Protein AF-A0A662Q3M1-F1 (afdb_monomer_lite)

Secondary structure (DSSP, 8-state):
---TT-HHHHHHHHHHHHHHHH-HHHHHHHHHHHHHHH--TTS-HHHHHHHHGGGHHHHTHHHHHTS-HHHHHHHHHHHHHHHHHHHHHTT-TTHHHHHHHHHHHTT---

pLDDT: mean 92.59, std 11.1, range [34.81, 98.44]

Foldseek 3Di:
DDDPPCPVLVLVVVLLVLCCPQVVVVSVVLLCVQCVVQNDPPDDSVRSCSVRSVVSCVVCVVVVVVGDPVSVVSSVVVVVVVVVVVCVVVVVPCVVVVVVVVCVVVVPDD

Radius of gyration: 18.32 Å; chains: 1; bounding box: 44×32×42 Å

Sequence (110 aa):
MIQKGNVATFYMLMVYDILRIYEPELYQRIHKWVIDRYGKEGVPEAETFVKNSKYALKHFFQDFDRISDEAKRAIREKAYAETLIHMKAFNMNKTAKKVYKYIKEKNIKY

Structure (mmCIF, N/CA/C/O backbone):
data_AF-A0A662Q3M1-F1
#
_entry.id   AF-A0A662Q3M1-F1
#
loop_
_atom_site.group_PDB
_atom_site.id
_atom_site.type_symbol
_atom_site.label_atom_id
_atom_site.label_alt_id
_atom_site.label_comp_id
_atom_site.label_asym_id
_atom_site.label_entity_id
_atom_site.label_seq_id
_atom_site.pdbx_PDB_ins_code
_atom_site.Cartn_x
_atom_site.Cartn_y
_atom_site.Cartn_z
_atom_site.occupancy
_atom_site.B_iso_or_equiv
_atom_site.auth_seq_id
_atom_site.auth_comp_id
_atom_site.auth_asym_id
_atom_site.auth_atom_id
_atom_site.pdbx_PDB_model_num
ATOM 1 N N . MET A 1 1 ? 9.072 13.052 8.751 1.00 34.81 1 MET A N 1
ATOM 2 C CA . MET A 1 1 ? 8.036 13.906 9.375 1.00 34.81 1 MET A CA 1
ATOM 3 C C . MET A 1 1 ? 6.689 13.503 8.778 1.00 34.81 1 MET A C 1
ATOM 5 O O . MET A 1 1 ? 6.521 13.654 7.575 1.00 34.81 1 MET A O 1
ATOM 9 N N . ILE A 1 2 ? 5.777 12.899 9.550 1.00 45.47 2 ILE A N 1
ATOM 10 C CA . ILE A 1 2 ? 4.466 12.455 9.034 1.00 45.47 2 ILE A CA 1
ATOM 11 C C . ILE A 1 2 ? 3.558 13.686 8.954 1.00 45.47 2 ILE A C 1
ATOM 13 O O . ILE A 1 2 ? 2.954 14.089 9.946 1.00 45.47 2 ILE A O 1
ATOM 17 N N . GLN A 1 3 ? 3.500 14.329 7.789 1.00 47.09 3 GLN A N 1
ATOM 18 C CA . GLN A 1 3 ? 2.534 15.399 7.553 1.00 47.09 3 GLN A CA 1
ATOM 19 C C . GLN A 1 3 ? 1.138 14.783 7.386 1.00 47.09 3 GLN A C 1
ATOM 21 O O . GLN A 1 3 ? 0.946 13.828 6.633 1.00 47.09 3 GLN A O 1
ATOM 26 N N . LYS A 1 4 ? 0.152 15.355 8.090 1.00 45.62 4 LYS A N 1
ATOM 27 C CA . LYS A 1 4 ? -1.260 14.924 8.174 1.00 45.62 4 LYS A CA 1
ATOM 28 C C . LYS A 1 4 ? -1.934 14.684 6.806 1.00 45.62 4 LYS A C 1
ATOM 30 O O . LYS A 1 4 ? -2.957 14.015 6.744 1.00 45.62 4 LYS A O 1
ATOM 35 N N . GLY A 1 5 ? -1.358 15.212 5.723 1.00 52.50 5 GLY A N 1
ATOM 36 C CA . GLY A 1 5 ? -1.896 15.151 4.367 1.00 52.50 5 GLY A CA 1
ATOM 37 C C . GLY A 1 5 ? -1.608 13.881 3.561 1.00 52.50 5 GLY A C 1
ATOM 38 O O . GLY A 1 5 ? -2.145 13.789 2.464 1.00 52.50 5 GLY A O 1
ATOM 39 N N . ASN A 1 6 ? -0.800 12.914 4.034 1.00 80.38 6 ASN A N 1
ATOM 40 C CA . ASN A 1 6 ? -0.368 11.822 3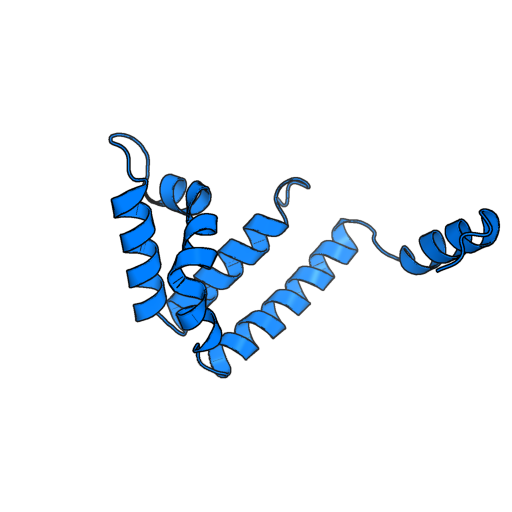.143 1.00 80.38 6 ASN A CA 1
ATOM 41 C C . ASN A 1 6 ? -0.367 10.387 3.704 1.00 80.38 6 ASN A C 1
ATOM 43 O O . ASN A 1 6 ? 0.404 9.547 3.246 1.00 80.38 6 ASN A O 1
ATOM 47 N N . VAL A 1 7 ? -1.245 10.078 4.664 1.00 87.44 7 VAL A N 1
ATOM 48 C CA . VAL A 1 7 ? -1.354 8.724 5.257 1.00 87.44 7 VAL A CA 1
ATOM 49 C C . VAL A 1 7 ? -1.707 7.661 4.206 1.00 87.44 7 VAL A C 1
ATOM 51 O O . VAL A 1 7 ? -1.146 6.572 4.217 1.00 87.44 7 VAL A O 1
ATOM 54 N N . ALA A 1 8 ? -2.590 7.976 3.255 1.00 88.50 8 ALA A N 1
ATOM 55 C CA . ALA A 1 8 ? -2.960 7.035 2.195 1.00 88.50 8 ALA A CA 1
ATOM 56 C C . ALA A 1 8 ? -1.771 6.696 1.278 1.00 88.50 8 ALA A C 1
ATOM 58 O O . ALA A 1 8 ? -1.506 5.525 1.012 1.00 88.50 8 ALA A O 1
ATOM 59 N N . THR A 1 9 ? -1.012 7.706 0.843 1.00 90.00 9 THR A N 1
ATOM 60 C CA . THR A 1 9 ? 0.202 7.478 0.042 1.00 90.00 9 THR A CA 1
ATOM 61 C C . THR A 1 9 ? 1.266 6.753 0.847 1.00 90.00 9 THR A C 1
ATOM 63 O O . THR A 1 9 ? 1.961 5.922 0.282 1.00 90.00 9 THR A O 1
ATOM 66 N N . PHE A 1 10 ? 1.376 7.007 2.154 1.00 93.12 10 PHE A N 1
ATOM 67 C CA . PHE A 1 10 ? 2.277 6.246 3.016 1.00 93.12 10 PHE A CA 1
ATOM 68 C C . PHE A 1 10 ? 1.977 4.740 2.950 1.00 93.12 10 PHE A C 1
ATOM 70 O O . PHE A 1 10 ? 2.875 3.966 2.635 1.00 93.12 10 PHE A O 1
ATOM 77 N N . TYR A 1 11 ? 0.721 4.324 3.148 1.00 94.81 11 TYR A N 1
ATOM 78 C CA . TYR A 1 11 ? 0.356 2.905 3.048 1.00 94.81 11 TYR A CA 1
ATOM 79 C C . TYR A 1 11 ? 0.548 2.337 1.643 1.00 94.81 11 TYR A C 1
ATOM 81 O O . TYR A 1 11 ? 0.992 1.203 1.494 1.00 94.81 11 TYR A O 1
ATOM 89 N N . MET A 1 12 ? 0.245 3.120 0.607 1.00 94.12 12 MET A N 1
ATOM 90 C CA . MET A 1 12 ? 0.473 2.698 -0.773 1.00 94.12 12 MET A CA 1
ATOM 91 C C . MET A 1 12 ? 1.964 2.448 -1.047 1.00 94.12 12 MET A C 1
ATOM 93 O O . MET A 1 12 ? 2.323 1.401 -1.577 1.00 94.12 12 MET A O 1
ATOM 97 N N . LEU A 1 13 ? 2.839 3.382 -0.666 1.00 94.56 13 LEU A N 1
ATOM 98 C CA . LEU A 1 13 ? 4.286 3.234 -0.837 1.00 94.56 13 LEU A CA 1
ATOM 99 C C . LEU A 1 13 ? 4.843 2.092 0.018 1.00 94.56 13 LEU A C 1
ATOM 101 O O . LEU A 1 13 ? 5.668 1.331 -0.470 1.00 94.56 13 LEU A O 1
ATOM 105 N N . MET A 1 14 ? 4.327 1.905 1.235 1.00 96.62 14 MET A N 1
ATOM 106 C CA . MET A 1 14 ? 4.663 0.762 2.087 1.00 96.62 14 MET A CA 1
ATOM 107 C C . MET A 1 14 ? 4.349 -0.573 1.398 1.00 96.62 14 MET A C 1
ATOM 109 O O . MET A 1 14 ? 5.163 -1.491 1.451 1.00 96.62 14 MET A O 1
ATOM 113 N N . VAL A 1 15 ? 3.198 -0.696 0.727 1.00 97.00 15 VAL A N 1
ATOM 114 C CA . VAL A 1 15 ? 2.881 -1.899 -0.059 1.00 97.00 15 VAL A CA 1
ATOM 115 C C . VAL A 1 15 ? 3.907 -2.095 -1.174 1.00 97.00 15 VAL A C 1
ATOM 117 O O . VAL A 1 15 ? 4.410 -3.202 -1.335 1.00 97.00 15 VAL A O 1
ATOM 120 N N . TYR A 1 16 ? 4.275 -1.039 -1.902 1.00 97.38 16 TYR A N 1
ATOM 121 C CA . TYR A 1 16 ? 5.297 -1.130 -2.948 1.00 97.38 16 TYR A CA 1
ATOM 122 C C . TYR A 1 16 ? 6.680 -1.526 -2.417 1.00 97.38 16 TYR A C 1
ATOM 124 O O . TYR A 1 16 ? 7.355 -2.333 -3.052 1.00 97.38 16 TYR A O 1
ATOM 132 N N . ASP A 1 17 ? 7.085 -1.023 -1.251 1.00 97.25 17 ASP A N 1
ATOM 133 C CA . ASP A 1 17 ? 8.332 -1.431 -0.597 1.00 97.25 17 ASP A CA 1
ATOM 134 C C . ASP A 1 17 ? 8.336 -2.918 -0.234 1.00 97.25 17 ASP A C 1
ATOM 136 O O . ASP A 1 17 ? 9.357 -3.586 -0.388 1.00 97.25 17 ASP A O 1
ATOM 140 N N . ILE A 1 18 ? 7.194 -3.452 0.204 1.00 98.12 18 ILE A N 1
ATOM 141 C CA . ILE A 1 18 ? 7.054 -4.880 0.501 1.00 98.12 18 ILE A CA 1
ATOM 142 C C . ILE A 1 18 ? 7.084 -5.698 -0.792 1.00 98.12 18 ILE A C 1
ATOM 144 O O . ILE A 1 18 ? 7.815 -6.684 -0.864 1.00 98.12 18 ILE A O 1
ATOM 148 N N . LEU A 1 19 ? 6.372 -5.272 -1.842 1.00 98.06 19 LEU A N 1
ATOM 149 C CA . LEU A 1 19 ? 6.431 -5.945 -3.143 1.00 98.06 19 LEU A CA 1
ATOM 150 C C . LEU A 1 19 ? 7.852 -5.980 -3.706 1.00 98.06 19 LEU A C 1
ATOM 152 O O . LEU A 1 19 ? 8.256 -6.990 -4.260 1.00 98.06 19 LEU A O 1
ATOM 156 N N . ARG A 1 20 ? 8.647 -4.924 -3.522 1.00 97.50 20 ARG A N 1
ATOM 157 C CA . ARG A 1 20 ? 10.047 -4.904 -3.970 1.00 97.50 20 ARG A CA 1
ATOM 158 C C . ARG A 1 20 ? 10.891 -6.035 -3.367 1.00 97.50 20 ARG A C 1
ATOM 160 O O . ARG A 1 20 ? 11.870 -6.438 -3.985 1.00 97.50 20 ARG A O 1
ATOM 167 N N . ILE A 1 21 ? 10.528 -6.523 -2.181 1.00 98.00 21 ILE A N 1
ATOM 168 C CA . ILE A 1 21 ? 11.240 -7.590 -1.468 1.00 98.00 21 ILE A CA 1
ATOM 169 C C . ILE A 1 21 ? 10.637 -8.962 -1.789 1.00 98.00 21 ILE A C 1
ATOM 171 O O . ILE A 1 21 ? 11.370 -9.875 -2.152 1.00 98.00 21 ILE A O 1
ATOM 175 N N . TYR A 1 22 ? 9.317 -9.104 -1.651 1.00 98.12 22 TYR A N 1
ATOM 176 C CA . TYR A 1 22 ? 8.636 -10.404 -1.728 1.00 98.12 22 TYR A CA 1
ATOM 177 C C . TYR A 1 22 ? 8.118 -10.748 -3.128 1.00 98.12 22 TYR A C 1
ATOM 179 O O . TYR A 1 22 ? 7.937 -11.916 -3.442 1.00 98.12 22 TYR A O 1
ATOM 187 N N . GLU A 1 23 ? 7.881 -9.744 -3.971 1.00 98.12 23 GLU A N 1
ATOM 188 C CA . GLU A 1 23 ? 7.308 -9.876 -5.318 1.00 98.12 23 GLU A CA 1
ATOM 189 C C . GLU A 1 23 ? 8.104 -9.030 -6.338 1.00 98.12 23 GLU A C 1
ATOM 191 O O . GLU A 1 23 ? 7.536 -8.165 -7.024 1.00 98.12 23 GLU A O 1
ATOM 196 N N . PRO A 1 24 ? 9.440 -9.199 -6.427 1.00 98.00 24 PRO A N 1
ATOM 197 C CA . PRO A 1 24 ? 10.317 -8.261 -7.130 1.00 98.00 24 PRO A CA 1
ATOM 198 C C . PRO A 1 24 ? 9.976 -8.121 -8.617 1.00 98.00 24 PRO A C 1
ATOM 200 O O . PRO A 1 24 ? 10.051 -7.022 -9.166 1.00 98.00 24 PRO A O 1
ATOM 203 N N . GLU A 1 25 ? 9.542 -9.203 -9.264 1.00 98.12 25 GLU A N 1
ATOM 204 C CA . GLU A 1 25 ? 9.121 -9.180 -10.667 1.00 98.12 25 GLU A CA 1
ATOM 205 C C . GLU A 1 25 ? 7.873 -8.317 -10.875 1.00 98.12 25 GLU A C 1
ATOM 207 O O . GLU A 1 25 ? 7.827 -7.491 -11.788 1.00 98.12 25 GLU A O 1
ATOM 212 N N . LEU A 1 26 ? 6.863 -8.464 -10.010 1.00 98.06 26 LEU A N 1
ATOM 213 C CA . LEU A 1 26 ? 5.656 -7.643 -10.065 1.00 98.06 26 LEU A CA 1
ATOM 214 C C . LEU A 1 26 ? 5.996 -6.172 -9.814 1.00 98.06 26 LEU A C 1
ATOM 216 O O . LEU A 1 26 ? 5.546 -5.301 -10.561 1.00 98.06 26 LEU A O 1
ATOM 220 N N . TYR A 1 27 ? 6.830 -5.890 -8.810 1.00 98.25 27 TYR A N 1
ATOM 221 C CA . TYR A 1 27 ? 7.290 -4.531 -8.537 1.00 98.25 27 TYR A CA 1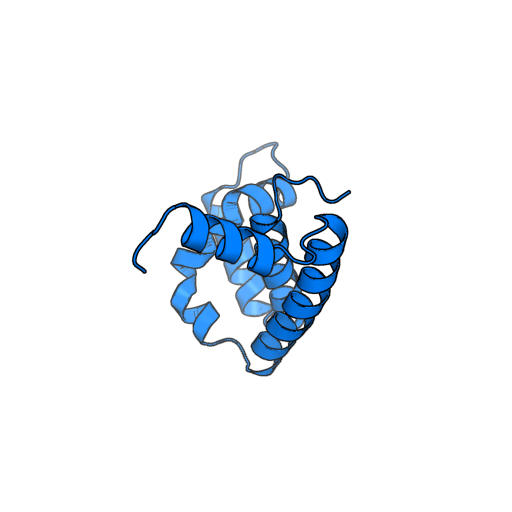
ATOM 222 C C . TYR A 1 27 ? 7.992 -3.908 -9.752 1.00 98.25 27 TYR A C 1
ATOM 224 O O . TYR A 1 27 ? 7.680 -2.776 -10.120 1.00 98.25 27 TYR A O 1
ATOM 232 N N . GLN A 1 28 ? 8.882 -4.645 -10.423 1.00 98.25 28 GLN A N 1
ATOM 233 C CA . GLN A 1 28 ? 9.564 -4.165 -11.628 1.00 98.25 28 GLN A CA 1
ATOM 234 C C . GLN A 1 28 ? 8.590 -3.883 -12.776 1.00 98.25 28 GLN A C 1
ATOM 236 O O . GLN A 1 28 ? 8.691 -2.826 -13.403 1.00 98.25 28 GLN A O 1
ATOM 241 N N . ARG A 1 29 ? 7.614 -4.771 -13.028 1.00 98.44 29 ARG A N 1
ATOM 242 C CA . ARG A 1 29 ? 6.571 -4.536 -14.046 1.00 98.44 29 ARG A CA 1
ATOM 243 C C . ARG A 1 29 ? 5.773 -3.270 -13.748 1.00 98.44 29 ARG A C 1
ATOM 245 O O . ARG A 1 29 ? 5.560 -2.453 -14.643 1.00 98.44 29 ARG A O 1
ATOM 252 N N . ILE A 1 30 ? 5.369 -3.093 -12.491 1.00 98.19 30 ILE A N 1
ATOM 253 C CA . ILE A 1 30 ? 4.649 -1.905 -12.029 1.00 98.19 30 ILE A CA 1
ATOM 254 C C . ILE A 1 30 ? 5.502 -0.651 -12.228 1.00 98.19 30 ILE A C 1
ATOM 256 O O . ILE A 1 30 ? 5.030 0.315 -12.826 1.00 98.19 30 ILE A O 1
ATOM 260 N N . HIS A 1 31 ? 6.748 -0.661 -11.749 1.00 97.81 31 HIS A N 1
ATOM 261 C CA . HIS A 1 31 ? 7.654 0.480 -11.848 1.00 97.81 31 HIS A CA 1
ATOM 262 C C . HIS A 1 31 ? 7.858 0.888 -13.301 1.00 97.81 31 HIS A C 1
ATOM 264 O O . HIS A 1 31 ? 7.600 2.037 -13.658 1.00 97.81 31 HIS A O 1
ATOM 270 N N . LYS A 1 32 ? 8.211 -0.075 -14.157 1.00 98.12 32 LYS A N 1
ATOM 271 C CA . LYS A 1 32 ? 8.378 0.152 -15.589 1.00 98.12 32 LYS A CA 1
ATOM 272 C C . LYS A 1 32 ? 7.122 0.745 -16.222 1.00 98.12 32 LYS A C 1
ATOM 274 O O . LYS A 1 32 ? 7.213 1.773 -16.877 1.00 98.12 32 LYS A O 1
ATOM 279 N N . TRP A 1 33 ? 5.948 0.166 -15.972 1.00 98.44 33 TRP A N 1
ATOM 280 C CA . TRP A 1 33 ? 4.689 0.680 -16.518 1.00 98.44 33 TRP A CA 1
ATOM 281 C C . TRP A 1 33 ? 4.401 2.126 -16.096 1.00 98.44 33 TRP A C 1
ATOM 283 O O . TRP A 1 33 ? 3.912 2.922 -16.897 1.00 98.44 33 TRP A O 1
ATOM 293 N N . VAL A 1 34 ? 4.707 2.488 -14.845 1.00 97.94 34 VAL A N 1
ATOM 294 C CA . VAL A 1 34 ? 4.517 3.859 -14.354 1.00 97.94 34 VAL A CA 1
ATOM 295 C C . VAL A 1 34 ? 5.481 4.825 -15.044 1.00 97.94 34 VAL A C 1
ATOM 297 O O . VAL A 1 34 ? 5.042 5.884 -15.492 1.00 97.94 34 VAL A O 1
ATOM 300 N N . ILE A 1 35 ? 6.764 4.476 -15.149 1.00 98.00 35 ILE A N 1
ATOM 301 C CA . ILE A 1 35 ? 7.767 5.341 -15.784 1.00 98.00 35 ILE A CA 1
ATOM 302 C C . ILE A 1 35 ? 7.508 5.469 -17.287 1.00 98.00 35 ILE A C 1
ATOM 304 O O . ILE A 1 35 ? 7.457 6.587 -17.789 1.00 98.00 35 ILE A O 1
ATOM 308 N N . ASP A 1 36 ? 7.223 4.368 -17.984 1.00 97.94 36 ASP A N 1
ATOM 309 C CA . ASP A 1 36 ? 6.935 4.377 -19.423 1.00 97.94 36 ASP A CA 1
ATOM 310 C C . ASP A 1 36 ? 5.701 5.241 -19.753 1.00 97.94 36 ASP A C 1
ATOM 312 O O . ASP A 1 36 ? 5.639 5.879 -20.803 1.00 97.94 36 ASP A O 1
ATOM 316 N N . ARG A 1 37 ? 4.701 5.282 -18.860 1.00 97.62 37 ARG A N 1
ATOM 317 C CA . ARG A 1 37 ? 3.440 5.999 -19.102 1.00 97.62 37 ARG A CA 1
ATOM 318 C C . ARG A 1 37 ? 3.440 7.452 -18.638 1.00 97.62 37 ARG A C 1
ATOM 320 O O . ARG A 1 37 ? 2.729 8.272 -19.218 1.00 97.62 37 ARG A O 1
ATOM 327 N N . TYR A 1 38 ? 4.147 7.756 -17.555 1.00 97.38 38 TYR A N 1
ATOM 328 C CA . TYR A 1 38 ? 4.065 9.056 -16.881 1.00 97.38 38 TYR A CA 1
ATOM 329 C C . TYR A 1 38 ? 5.405 9.786 -16.779 1.00 97.38 38 TYR A C 1
ATOM 331 O O . TYR A 1 38 ? 5.422 10.925 -16.305 1.00 97.38 38 TYR A O 1
ATOM 339 N N . GLY A 1 39 ? 6.501 9.156 -17.205 1.00 96.00 39 GLY A N 1
ATOM 340 C CA . GLY A 1 39 ? 7.828 9.754 -17.263 1.00 96.00 39 GLY A CA 1
ATOM 341 C C . GLY A 1 39 ? 7.848 11.002 -18.136 1.00 96.00 39 GLY A C 1
ATOM 342 O O . GLY A 1 39 ? 7.179 11.082 -19.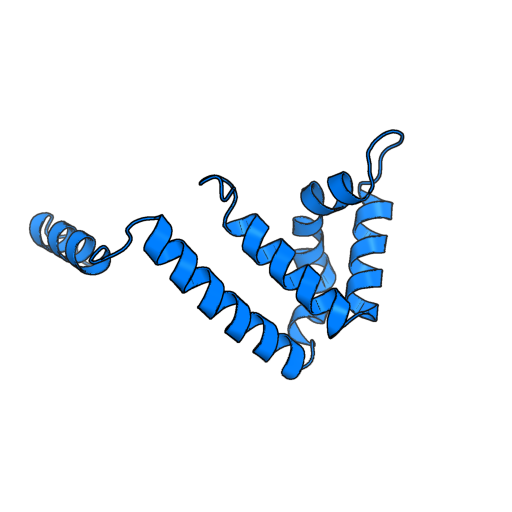167 1.00 96.00 39 GLY A O 1
ATOM 343 N N . LYS A 1 40 ? 8.601 12.004 -17.687 1.00 95.56 40 LYS A N 1
ATOM 344 C CA . LYS A 1 40 ? 8.813 13.264 -18.400 1.00 95.56 40 LYS A CA 1
ATOM 345 C C . LYS A 1 40 ? 10.279 13.641 -18.306 1.00 95.56 40 LYS A C 1
ATOM 347 O O . LYS A 1 40 ? 10.900 13.446 -17.262 1.00 95.56 40 LYS A O 1
ATOM 352 N N . GLU A 1 41 ? 10.805 14.212 -19.380 1.00 94.81 41 GLU A N 1
ATOM 353 C CA . GLU A 1 41 ? 12.165 14.739 -19.393 1.00 94.81 41 GLU A CA 1
ATOM 354 C C . GLU A 1 41 ? 12.354 15.771 -18.268 1.00 94.81 41 GLU A C 1
ATOM 356 O O . GLU A 1 41 ? 11.468 16.582 -17.989 1.00 94.81 41 GLU A O 1
ATOM 361 N N . GLY A 1 42 ? 13.489 15.692 -17.571 1.00 94.44 42 GLY A N 1
ATOM 362 C CA . GLY A 1 42 ? 13.817 16.571 -16.447 1.00 94.44 42 GLY A CA 1
ATOM 363 C C . GLY A 1 42 ? 13.099 16.267 -15.124 1.00 94.44 42 GLY A C 1
ATOM 364 O O . GLY A 1 42 ? 13.403 16.918 -14.127 1.00 94.44 42 GLY A O 1
ATOM 365 N N . VAL A 1 43 ? 12.189 15.285 -15.067 1.00 94.81 43 VAL A N 1
ATOM 366 C CA . VAL A 1 43 ? 11.520 14.873 -13.820 1.00 94.81 43 VAL A CA 1
ATOM 367 C C . VAL A 1 43 ? 12.150 13.581 -13.286 1.00 94.81 43 VAL A C 1
ATOM 369 O O . VAL A 1 43 ? 12.190 12.590 -14.015 1.00 94.81 43 VAL A O 1
ATOM 372 N N . PRO A 1 44 ? 12.596 13.530 -12.014 1.00 96.19 44 PRO A N 1
ATOM 373 C CA . PRO A 1 44 ? 13.142 12.306 -11.433 1.00 96.19 44 PRO A CA 1
ATOM 374 C C . PRO A 1 44 ? 12.152 11.134 -11.468 1.00 96.19 44 PRO A C 1
ATOM 376 O O . PRO A 1 44 ? 10.960 11.294 -11.181 1.00 96.19 44 PRO A O 1
ATOM 379 N N . GLU A 1 45 ? 12.649 9.924 -11.737 1.00 95.19 45 GLU A N 1
ATOM 380 C CA . GLU A 1 45 ? 11.817 8.711 -11.753 1.00 95.19 45 GLU A CA 1
ATOM 381 C C . GLU A 1 45 ? 11.125 8.467 -10.411 1.00 95.19 45 GLU A C 1
ATOM 383 O O . GLU A 1 45 ? 9.931 8.186 -10.380 1.00 95.19 45 GLU A O 1
ATOM 388 N N . ALA A 1 46 ? 11.836 8.650 -9.295 1.00 92.00 46 ALA A N 1
ATOM 389 C CA . ALA A 1 46 ? 11.266 8.479 -7.960 1.00 92.00 46 ALA A CA 1
ATOM 390 C C . ALA A 1 46 ? 10.070 9.418 -7.720 1.00 92.00 46 ALA A C 1
ATOM 392 O O . ALA A 1 46 ? 9.044 9.009 -7.176 1.00 92.00 46 ALA A O 1
ATOM 393 N N . GLU A 1 47 ? 10.168 10.670 -8.176 1.00 93.75 47 GLU A N 1
ATOM 394 C CA . GLU A 1 47 ? 9.069 11.630 -8.090 1.00 93.75 47 GLU A CA 1
ATOM 395 C C . GLU A 1 47 ? 7.900 11.217 -8.993 1.00 93.75 47 GLU A C 1
ATOM 397 O O . GLU A 1 47 ? 6.739 11.233 -8.568 1.00 93.75 47 GLU A O 1
ATOM 402 N N . THR A 1 48 ? 8.210 10.796 -10.221 1.00 95.69 48 THR A N 1
ATOM 403 C CA . THR A 1 48 ? 7.231 10.272 -11.179 1.00 95.69 48 THR A CA 1
ATOM 404 C C . THR A 1 48 ? 6.477 9.084 -10.588 1.00 95.69 48 THR A C 1
ATOM 406 O O . THR A 1 48 ? 5.243 9.048 -10.635 1.00 95.69 48 THR A O 1
ATOM 409 N N . PHE A 1 49 ? 7.193 8.143 -9.976 1.00 95.44 49 PHE A N 1
ATOM 410 C CA . PHE A 1 49 ? 6.624 6.948 -9.378 1.00 95.44 49 PHE A CA 1
ATOM 411 C C . PHE A 1 49 ? 5.721 7.287 -8.191 1.00 95.44 49 PHE A C 1
ATOM 413 O O . PHE A 1 49 ? 4.557 6.882 -8.169 1.00 95.44 49 PHE A O 1
ATOM 420 N N . VAL A 1 50 ? 6.193 8.089 -7.231 1.00 93.19 50 VAL A N 1
ATOM 421 C CA . VAL A 1 50 ? 5.397 8.470 -6.050 1.00 93.19 50 VAL A CA 1
ATOM 422 C C . VAL A 1 50 ? 4.090 9.160 -6.453 1.00 93.19 50 VAL A C 1
ATOM 424 O O . VAL A 1 50 ? 3.037 8.861 -5.889 1.00 93.19 50 VAL A O 1
ATOM 427 N N . LYS A 1 51 ? 4.121 10.043 -7.460 1.00 92.69 51 LYS A N 1
ATOM 428 C CA . LYS A 1 51 ? 2.931 10.780 -7.915 1.00 92.69 51 LYS A CA 1
ATOM 429 C C . LYS A 1 51 ? 1.924 9.914 -8.682 1.00 92.69 51 LYS A C 1
ATOM 431 O O . LYS A 1 51 ? 0.717 10.151 -8.572 1.00 92.69 51 LYS A O 1
ATOM 436 N N . ASN A 1 52 ? 2.394 8.937 -9.461 1.00 95.12 52 ASN A N 1
ATOM 437 C CA . ASN A 1 52 ? 1.565 8.242 -10.456 1.00 95.12 52 ASN A CA 1
ATOM 438 C C . ASN A 1 52 ? 1.305 6.758 -10.159 1.00 95.12 52 ASN A C 1
ATOM 440 O O . ASN A 1 52 ? 0.391 6.172 -10.738 1.00 95.12 52 ASN A O 1
ATOM 444 N N . SER A 1 53 ? 2.028 6.148 -9.220 1.00 94.25 53 SER A N 1
ATOM 445 C CA . SER A 1 53 ? 1.886 4.725 -8.874 1.00 94.25 53 SER A CA 1
ATOM 446 C C . SER A 1 53 ? 0.482 4.330 -8.402 1.00 94.25 53 SER A C 1
ATOM 448 O O . SER A 1 53 ? 0.081 3.184 -8.575 1.00 94.25 53 SER A O 1
ATOM 450 N N . LYS A 1 54 ? -0.343 5.261 -7.912 1.00 94.00 54 LYS A N 1
ATOM 451 C CA . LYS A 1 54 ? -1.763 4.992 -7.609 1.00 94.00 54 LYS A CA 1
ATOM 452 C C . LYS A 1 54 ? -2.563 4.458 -8.805 1.00 94.00 54 LYS A C 1
ATOM 454 O O . LYS A 1 54 ? -3.516 3.708 -8.615 1.00 94.00 54 LYS A O 1
ATOM 459 N N . TYR A 1 55 ? -2.186 4.816 -10.035 1.00 95.44 55 TYR A N 1
ATOM 460 C CA . TYR A 1 55 ? -2.865 4.333 -11.241 1.00 95.44 55 TYR A CA 1
ATOM 461 C C . TYR A 1 55 ? -2.519 2.876 -11.559 1.00 95.44 55 TYR A C 1
ATOM 463 O O . TYR A 1 55 ? -3.332 2.174 -12.164 1.00 95.44 55 TYR A O 1
ATOM 471 N N . ALA A 1 56 ? -1.356 2.402 -11.104 1.00 95.38 56 ALA A N 1
ATOM 472 C CA . ALA A 1 56 ? -0.944 1.017 -11.282 1.00 95.38 56 ALA A CA 1
ATOM 473 C C . ALA A 1 56 ? -1.842 0.051 -10.494 1.00 95.38 56 ALA A C 1
ATOM 475 O O . ALA A 1 56 ? -2.108 -1.042 -10.978 1.00 95.38 56 ALA A O 1
ATOM 476 N N . LEU A 1 57 ? -2.412 0.471 -9.357 1.00 90.50 57 LEU A N 1
ATOM 477 C CA . LEU A 1 57 ? -3.337 -0.358 -8.568 1.00 90.50 57 LEU A CA 1
ATOM 478 C C . LEU A 1 57 ? -4.528 -0.866 -9.393 1.00 90.50 57 LEU A C 1
ATOM 480 O O . LEU A 1 57 ? -4.946 -2.008 -9.243 1.00 90.50 57 LEU A O 1
ATOM 484 N N . LYS A 1 58 ? -5.063 -0.028 -10.292 1.00 91.75 58 LYS A N 1
ATOM 485 C CA . LYS A 1 58 ? -6.162 -0.423 -11.182 1.00 91.75 58 LYS A CA 1
ATOM 486 C C . LYS A 1 58 ? -5.680 -1.332 -12.312 1.00 91.75 58 LYS A C 1
ATOM 488 O O . LYS A 1 58 ? -6.396 -2.249 -12.695 1.00 91.75 58 LYS A O 1
ATOM 493 N N . HIS A 1 59 ? -4.502 -1.055 -12.868 1.00 96.25 59 HIS A N 1
ATOM 494 C CA . HIS A 1 59 ? -3.968 -1.814 -13.999 1.00 96.25 59 HIS A CA 1
ATOM 495 C C . HIS A 1 59 ? -3.544 -3.232 -13.596 1.00 96.25 59 HIS A C 1
ATOM 497 O O . HIS A 1 59 ? -3.860 -4.182 -14.300 1.00 96.25 59 HIS A O 1
ATOM 503 N N . PHE A 1 60 ? -2.904 -3.365 -12.436 1.00 96.88 60 PHE A N 1
ATOM 504 C CA . PHE A 1 60 ? -2.351 -4.614 -11.910 1.00 96.88 60 PHE A CA 1
ATOM 505 C C . PHE A 1 60 ? -3.252 -5.257 -10.845 1.00 96.88 60 PHE A C 1
ATOM 507 O O . PHE A 1 60 ? -2.784 -6.046 -10.031 1.00 96.88 60 PHE A O 1
ATOM 514 N N . PHE A 1 61 ? -4.545 -4.913 -10.802 1.00 94.50 61 PHE A N 1
ATOM 515 C CA . PHE A 1 61 ? -5.455 -5.350 -9.733 1.00 94.50 61 PHE A CA 1
ATOM 516 C C . PHE A 1 61 ? -5.449 -6.875 -9.533 1.00 94.50 61 PHE A C 1
ATOM 518 O O . PHE A 1 61 ? -5.403 -7.354 -8.403 1.00 94.50 61 PHE A O 1
ATOM 525 N N . GLN A 1 62 ? -5.441 -7.636 -10.630 1.00 97.12 62 GLN A N 1
ATOM 526 C CA . GLN A 1 62 ? -5.394 -9.099 -10.580 1.00 97.12 62 GLN A CA 1
ATOM 527 C C . GLN A 1 62 ? -4.041 -9.634 -10.099 1.00 97.12 62 GLN A C 1
ATOM 529 O O . GLN A 1 62 ? -4.005 -10.651 -9.413 1.00 97.12 62 GLN A O 1
ATOM 534 N N . ASP A 1 63 ? -2.933 -8.966 -10.430 1.00 97.50 63 ASP A N 1
ATOM 535 C CA . ASP A 1 63 ? -1.614 -9.344 -9.925 1.00 97.50 63 ASP A CA 1
ATOM 536 C C . ASP A 1 63 ? -1.526 -9.139 -8.408 1.00 97.50 63 ASP A C 1
ATOM 538 O O . ASP A 1 63 ? -1.031 -10.013 -7.703 1.00 97.50 63 ASP A O 1
ATOM 542 N N . PHE A 1 64 ? -2.068 -8.028 -7.892 1.00 94.81 64 PHE A N 1
ATOM 543 C CA . PHE A 1 64 ? -2.126 -7.762 -6.450 1.00 94.81 64 PHE A CA 1
ATOM 544 C C . PHE A 1 64 ? -2.899 -8.835 -5.679 1.00 94.81 64 PHE A C 1
ATOM 546 O O . PHE A 1 64 ? -2.501 -9.202 -4.575 1.00 94.81 64 PHE A O 1
ATOM 553 N N . ASP A 1 65 ? -3.987 -9.356 -6.245 1.00 93.19 65 ASP A N 1
ATOM 554 C CA . ASP A 1 65 ? -4.781 -10.410 -5.604 1.00 93.19 65 ASP A CA 1
ATOM 555 C C . ASP A 1 65 ? -4.022 -11.752 -5.529 1.00 93.19 65 ASP A C 1
ATOM 557 O O . ASP A 1 65 ? -4.206 -12.554 -4.606 1.00 93.19 65 ASP A O 1
ATOM 561 N N . ARG A 1 66 ? -3.097 -11.965 -6.472 1.00 96.88 66 ARG A N 1
ATOM 562 C CA . ARG A 1 66 ? -2.317 -13.198 -6.645 1.00 96.88 66 ARG A CA 1
ATOM 563 C C . ARG A 1 66 ? -0.951 -13.197 -5.965 1.00 96.88 66 ARG A C 1
ATOM 565 O O . ARG A 1 66 ? -0.268 -14.213 -6.046 1.00 96.88 66 ARG A O 1
ATOM 572 N N . ILE A 1 67 ? -0.554 -12.111 -5.300 1.00 97.88 67 ILE A N 1
ATOM 573 C CA . ILE A 1 67 ? 0.706 -12.091 -4.542 1.00 97.88 67 ILE A CA 1
ATOM 574 C C . ILE A 1 67 ? 0.716 -13.192 -3.475 1.00 97.88 67 ILE A C 1
ATOM 576 O O . ILE A 1 67 ? -0.338 -13.614 -2.978 1.00 97.88 67 ILE A O 1
ATOM 580 N N . SER A 1 68 ? 1.914 -13.623 -3.101 1.00 98.19 68 SER A N 1
ATOM 581 C CA . SER A 1 68 ? 2.142 -14.678 -2.122 1.00 98.19 68 SER A CA 1
ATOM 582 C C . SER A 1 68 ? 1.488 -14.378 -0.772 1.00 98.19 68 SER A C 1
ATOM 584 O O . SER A 1 68 ? 1.363 -13.229 -0.329 1.00 98.19 68 SER A O 1
ATOM 586 N N . ASP A 1 69 ? 1.101 -15.436 -0.059 1.00 98.31 69 ASP A N 1
ATOM 587 C CA . ASP A 1 69 ? 0.564 -15.306 1.299 1.00 98.31 69 ASP A CA 1
ATOM 588 C C . ASP A 1 69 ? 1.577 -14.692 2.270 1.00 98.31 69 ASP A C 1
ATOM 590 O O . ASP A 1 69 ? 1.192 -14.021 3.233 1.00 98.31 69 ASP A O 1
ATOM 594 N N . GLU A 1 70 ? 2.868 -14.880 1.997 1.00 98.25 70 GLU A N 1
ATOM 595 C CA . GLU A 1 70 ? 3.949 -14.249 2.737 1.00 98.25 70 GLU A CA 1
ATOM 596 C C . GLU A 1 70 ? 3.964 -12.731 2.529 1.00 98.25 70 GLU A C 1
ATOM 598 O O . GLU A 1 70 ? 3.930 -11.995 3.518 1.00 98.25 70 GLU A O 1
ATOM 603 N N . ALA A 1 71 ? 3.885 -12.251 1.281 1.00 98.25 71 ALA A N 1
ATOM 604 C CA . ALA A 1 71 ? 3.738 -10.825 0.992 1.00 98.25 71 ALA A CA 1
ATOM 605 C C . ALA A 1 71 ? 2.472 -10.248 1.648 1.00 98.25 71 ALA A C 1
ATOM 607 O O . ALA A 1 71 ? 2.525 -9.206 2.306 1.00 98.25 71 ALA A O 1
ATOM 608 N N . LYS A 1 72 ? 1.330 -10.951 1.552 1.00 98.38 72 LYS A N 1
ATOM 609 C CA . LYS A 1 72 ? 0.070 -10.540 2.205 1.00 98.38 72 LYS A CA 1
ATOM 610 C C . LYS A 1 72 ? 0.226 -10.428 3.721 1.00 98.38 72 LYS A C 1
ATOM 612 O O . LYS A 1 72 ? -0.295 -9.490 4.327 1.00 98.38 72 LYS A O 1
ATOM 617 N N . ARG A 1 73 ? 0.924 -11.376 4.349 1.00 98.44 73 ARG A N 1
ATOM 618 C CA . ARG A 1 73 ? 1.210 -11.357 5.789 1.00 98.44 73 ARG A CA 1
ATOM 619 C C . ARG A 1 73 ? 2.111 -10.181 6.157 1.00 98.44 73 ARG A C 1
ATOM 621 O O . ARG A 1 73 ? 1.738 -9.426 7.051 1.00 98.44 73 ARG A O 1
ATOM 628 N N . ALA A 1 74 ? 3.201 -9.964 5.423 1.00 98.44 74 ALA A N 1
ATOM 629 C CA . ALA A 1 74 ? 4.105 -8.837 5.642 1.00 98.44 74 ALA A CA 1
ATOM 630 C C . ALA A 1 74 ? 3.374 -7.485 5.535 1.00 98.44 74 ALA A C 1
ATOM 632 O O . ALA A 1 74 ? 3.547 -6.616 6.392 1.00 98.44 74 ALA A O 1
ATOM 633 N N . ILE A 1 75 ? 2.487 -7.326 4.541 1.00 98.25 75 ILE A N 1
ATOM 634 C CA . ILE A 1 75 ? 1.634 -6.134 4.397 1.00 98.25 75 ILE A CA 1
ATOM 635 C C . ILE A 1 75 ? 0.752 -5.944 5.632 1.00 98.25 75 ILE A C 1
ATOM 637 O O . ILE A 1 75 ? 0.721 -4.845 6.184 1.00 98.25 75 ILE A O 1
ATOM 641 N N . ARG A 1 76 ? 0.046 -6.989 6.085 1.00 98.31 76 ARG A N 1
ATOM 642 C CA . ARG A 1 76 ? -0.854 -6.896 7.249 1.00 98.31 76 ARG A CA 1
ATOM 643 C C . ARG A 1 76 ? -0.111 -6.523 8.528 1.00 98.31 76 ARG A C 1
ATOM 645 O O . ARG A 1 76 ? -0.557 -5.632 9.246 1.00 98.31 76 ARG A O 1
ATOM 652 N N . GLU A 1 77 ? 1.008 -7.182 8.805 1.00 98.25 77 GLU A N 1
ATOM 653 C CA . GLU A 1 77 ? 1.794 -6.953 10.020 1.00 98.25 77 GLU A CA 1
ATOM 654 C C . GLU A 1 77 ? 2.384 -5.543 10.045 1.00 98.25 77 GLU A C 1
ATOM 656 O O . GLU A 1 77 ? 2.238 -4.819 11.035 1.00 98.25 77 GLU A O 1
ATOM 661 N N . LYS A 1 78 ? 2.975 -5.107 8.925 1.00 97.75 78 LYS A N 1
ATOM 662 C CA . LYS A 1 78 ? 3.514 -3.752 8.807 1.00 97.75 78 LYS A CA 1
ATOM 663 C C . LYS A 1 78 ? 2.406 -2.704 8.900 1.00 97.75 78 LYS A C 1
ATOM 665 O O . LYS A 1 78 ? 2.549 -1.746 9.656 1.00 97.75 78 LYS A O 1
ATOM 670 N N . ALA A 1 79 ? 1.280 -2.911 8.214 1.00 97.56 79 ALA A N 1
ATOM 671 C CA . ALA A 1 79 ? 0.140 -2.001 8.271 1.00 97.56 79 ALA A CA 1
ATOM 672 C C . ALA A 1 79 ? -0.408 -1.852 9.696 1.00 97.56 79 ALA A C 1
ATOM 674 O O . ALA A 1 79 ? -0.716 -0.739 10.126 1.00 97.56 79 ALA A O 1
ATOM 675 N N . TYR A 1 80 ? -0.503 -2.955 10.441 1.00 97.38 80 TYR A N 1
ATOM 676 C CA . TYR A 1 80 ? -0.946 -2.942 11.831 1.00 97.38 80 TYR A CA 1
ATOM 677 C C . TYR A 1 80 ? 0.003 -2.124 12.716 1.00 97.38 80 TYR A C 1
ATOM 679 O O . TYR A 1 80 ? -0.443 -1.221 13.428 1.00 97.38 80 TYR A O 1
ATOM 687 N N . ALA A 1 81 ? 1.311 -2.379 12.625 1.00 96.88 81 ALA A N 1
ATOM 688 C CA . ALA A 1 81 ? 2.315 -1.649 13.395 1.00 96.88 81 ALA A CA 1
ATOM 689 C C . ALA A 1 81 ? 2.284 -0.135 13.106 1.00 96.88 81 ALA A C 1
ATOM 691 O O . ALA A 1 81 ? 2.233 0.674 14.036 1.00 96.88 81 ALA A O 1
ATOM 692 N N . GLU A 1 82 ? 2.239 0.256 11.830 1.00 95.12 82 GLU A N 1
ATOM 693 C CA . GLU A 1 82 ? 2.171 1.668 11.430 1.00 95.12 82 GLU A CA 1
ATOM 694 C C . GLU A 1 82 ? 0.847 2.324 11.850 1.00 95.12 82 GLU A C 1
ATOM 696 O O . GLU A 1 82 ? 0.825 3.474 12.296 1.00 95.12 82 GLU A O 1
ATOM 701 N N . THR A 1 83 ? -0.264 1.581 11.809 1.00 93.81 83 THR A N 1
ATOM 702 C CA . THR A 1 83 ? -1.565 2.073 12.283 1.00 93.81 83 THR A CA 1
ATOM 703 C C . THR A 1 83 ? -1.505 2.441 13.761 1.00 93.81 83 THR A C 1
ATOM 705 O O . THR A 1 83 ? -1.978 3.515 14.133 1.00 93.81 83 THR A O 1
ATOM 708 N N . LEU A 1 84 ? -0.893 1.609 14.610 1.00 93.81 84 LEU A N 1
ATOM 709 C CA . LEU A 1 84 ? -0.749 1.912 16.038 1.00 93.81 84 LEU A CA 1
ATOM 710 C C . LEU A 1 84 ? 0.053 3.202 16.272 1.00 93.81 84 LEU A C 1
ATOM 712 O O . LEU A 1 84 ? -0.321 4.025 17.116 1.00 93.81 84 LEU A O 1
ATOM 716 N N . ILE A 1 85 ? 1.115 3.416 15.490 1.00 92.31 85 ILE A N 1
ATOM 717 C CA . ILE A 1 85 ? 1.923 4.643 15.536 1.00 92.31 85 ILE A CA 1
ATOM 718 C C . ILE A 1 85 ? 1.073 5.852 15.128 1.00 92.31 85 ILE A C 1
ATOM 720 O O . ILE A 1 85 ? 1.040 6.856 15.847 1.00 92.31 85 ILE A O 1
ATOM 724 N N . HIS A 1 86 ? 0.333 5.753 14.021 1.00 90.31 86 HIS A N 1
ATOM 725 C CA . HIS A 1 86 ? -0.554 6.818 13.553 1.00 90.31 86 HIS A CA 1
ATOM 726 C C . HIS A 1 86 ? -1.671 7.138 14.550 1.00 90.31 86 HIS A C 1
ATOM 728 O O . HIS A 1 86 ? -1.917 8.310 14.839 1.00 90.31 86 HIS A O 1
ATOM 734 N N . MET A 1 87 ? -2.316 6.124 15.130 1.00 90.50 87 MET A N 1
ATOM 735 C CA . MET A 1 87 ? -3.367 6.309 16.133 1.00 90.50 87 MET A CA 1
ATOM 736 C C . MET A 1 87 ? -2.857 7.076 17.353 1.00 90.50 87 MET A C 1
ATOM 738 O O . MET A 1 87 ? -3.546 7.973 17.851 1.00 90.50 87 MET A O 1
ATOM 742 N N . LYS A 1 88 ? -1.638 6.766 17.812 1.00 90.62 88 LYS A N 1
ATOM 743 C CA . LYS A 1 88 ? -0.981 7.504 18.894 1.00 90.62 88 LYS A CA 1
ATOM 744 C C . LYS A 1 88 ? -0.669 8.942 18.475 1.00 90.62 88 LYS A C 1
ATOM 746 O O . LYS A 1 88 ? -1.036 9.869 19.193 1.00 90.62 88 LYS A O 1
ATOM 751 N N . ALA A 1 89 ? -0.047 9.134 17.311 1.00 90.12 89 ALA A N 1
ATOM 752 C CA . ALA A 1 89 ? 0.354 10.449 16.805 1.00 90.12 89 ALA A CA 1
ATOM 753 C C . ALA A 1 89 ? -0.837 11.399 16.593 1.00 90.12 89 ALA A C 1
ATOM 755 O O . ALA A 1 89 ? -0.743 12.595 16.859 1.00 90.12 89 ALA A O 1
ATOM 756 N N . PHE A 1 90 ? -1.980 10.871 16.157 1.00 89.31 90 PHE A N 1
ATOM 757 C CA . PHE A 1 90 ? -3.200 11.647 15.935 1.00 89.31 90 PHE A CA 1
ATOM 758 C C . PHE A 1 90 ? -4.089 11.763 17.177 1.00 89.31 90 PHE A C 1
ATOM 760 O O . PHE A 1 90 ? -5.194 12.296 17.085 1.00 89.31 90 PHE A O 1
ATOM 767 N N . ASN A 1 91 ? -3.625 11.278 18.335 1.00 88.75 91 ASN A N 1
ATOM 768 C CA . ASN A 1 91 ? -4.387 11.249 19.582 1.00 88.75 91 ASN A CA 1
ATOM 769 C C . ASN A 1 91 ? -5.796 10.647 19.392 1.00 88.75 91 ASN A C 1
ATOM 771 O O . ASN A 1 91 ? -6.796 11.161 19.898 1.00 88.75 91 ASN A O 1
ATOM 775 N N . MET A 1 92 ? -5.881 9.540 18.645 1.00 89.00 92 MET A N 1
ATOM 776 C CA . MET A 1 92 ? -7.149 8.878 18.307 1.00 89.00 92 MET A CA 1
ATOM 777 C C . MET A 1 92 ? -7.774 8.122 19.486 1.00 89.00 92 MET A C 1
ATOM 779 O O . MET A 1 92 ? -8.847 7.522 19.350 1.00 89.00 92 MET A O 1
ATOM 783 N N . ASN A 1 93 ? -7.154 8.178 20.662 1.00 86.88 93 ASN A N 1
ATOM 784 C CA . ASN A 1 93 ? -7.671 7.589 21.886 1.00 86.88 93 ASN A CA 1
ATOM 785 C C . ASN A 1 93 ? -9.111 8.048 22.161 1.00 86.88 93 ASN A C 1
ATOM 787 O O . ASN A 1 93 ? -9.434 9.238 22.142 1.00 86.88 93 ASN A O 1
ATOM 791 N N . LYS A 1 94 ? -9.990 7.079 22.447 1.00 90.06 94 LYS A N 1
ATOM 792 C CA . LYS A 1 94 ? -11.416 7.292 22.759 1.00 90.06 94 LYS A CA 1
ATOM 793 C C . LYS A 1 94 ? -12.238 7.930 21.623 1.00 90.06 94 LYS A C 1
ATOM 795 O O . LYS A 1 94 ? -13.362 8.359 21.882 1.00 90.06 94 LYS A O 1
ATOM 800 N N . THR A 1 95 ? -11.750 7.963 20.377 1.00 92.31 95 THR A N 1
ATOM 801 C CA . THR A 1 95 ? -12.523 8.498 19.233 1.00 92.31 95 THR A CA 1
ATOM 802 C C . THR A 1 95 ? -13.851 7.764 19.055 1.00 92.31 95 THR A C 1
ATOM 804 O O . THR A 1 95 ? -14.883 8.417 18.940 1.00 92.31 95 THR A O 1
ATOM 807 N N . ALA A 1 96 ? -13.864 6.432 19.179 1.00 91.31 96 ALA 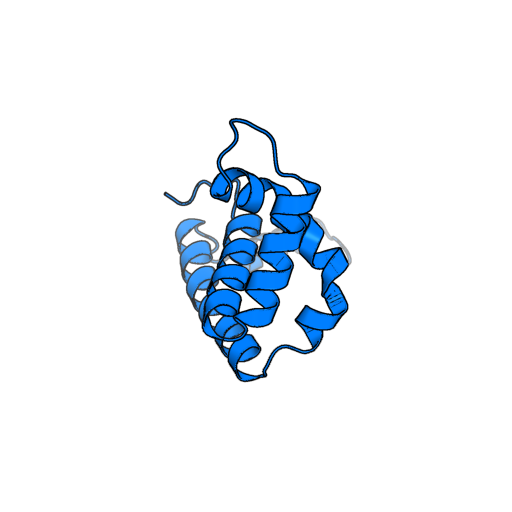A N 1
ATOM 808 C CA . ALA A 1 96 ? -15.097 5.638 19.145 1.00 91.31 96 ALA A CA 1
ATOM 809 C C . ALA A 1 96 ? -16.128 6.096 20.196 1.00 91.31 96 ALA A C 1
ATOM 811 O O . ALA A 1 96 ? -17.299 6.286 19.882 1.00 91.31 96 ALA A O 1
ATOM 812 N N . LYS A 1 97 ? -15.686 6.377 21.431 1.00 94.19 97 LYS A N 1
ATOM 813 C CA . LYS A 1 97 ? -16.559 6.891 22.499 1.00 94.19 97 LYS A CA 1
ATOM 814 C C . LYS A 1 97 ? -17.123 8.277 22.165 1.00 94.19 97 LYS A C 1
ATOM 816 O O . LYS A 1 97 ? -18.285 8.540 22.461 1.00 94.19 97 LYS A O 1
ATOM 821 N N . LYS A 1 98 ? -16.317 9.159 21.560 1.00 93.31 98 LYS A N 1
ATOM 822 C CA . LYS A 1 98 ? -16.761 10.496 21.125 1.00 93.31 98 LYS A CA 1
ATOM 823 C C . LYS A 1 98 ? -17.827 10.400 20.031 1.00 93.31 98 LYS A C 1
ATOM 825 O O . LYS A 1 98 ? -18.849 11.067 20.135 1.00 93.31 98 LYS A O 1
ATOM 830 N N . VAL A 1 99 ? -17.610 9.540 19.035 1.00 93.62 99 VAL A N 1
ATOM 831 C CA . VAL A 1 99 ? -18.567 9.299 17.942 1.00 93.62 99 VAL A CA 1
ATOM 832 C C . VAL A 1 99 ? -19.869 8.710 18.481 1.00 93.62 99 VAL A C 1
ATOM 834 O O . VAL A 1 99 ? -20.937 9.241 18.200 1.00 93.62 99 VAL A O 1
ATOM 837 N N . TYR A 1 100 ? -19.789 7.681 19.328 1.00 94.19 100 TYR A N 1
ATOM 838 C CA . 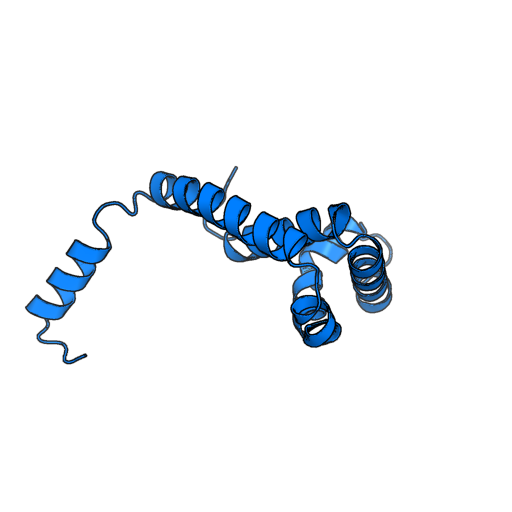TYR A 1 100 ? -20.971 7.084 19.953 1.00 94.19 100 TYR A CA 1
ATOM 839 C C . TYR A 1 100 ? -21.784 8.105 20.760 1.00 94.19 100 TYR A C 1
ATOM 841 O O . TYR A 1 100 ? -23.005 8.174 20.634 1.00 94.19 100 TYR A O 1
ATOM 849 N N . LYS A 1 101 ? -21.105 8.944 21.557 1.00 96.12 101 LYS A N 1
ATOM 850 C CA . LYS A 1 101 ? -21.749 10.030 22.304 1.00 96.12 101 LYS A CA 1
ATOM 851 C C . LYS A 1 101 ? -22.503 10.977 21.362 1.00 96.12 101 LYS A C 1
ATOM 853 O O . LYS A 1 101 ? -23.671 11.253 21.609 1.00 96.12 101 LYS A O 1
ATOM 858 N N . TYR A 1 102 ? -21.861 11.412 20.280 1.00 95.31 102 TYR A N 1
ATOM 859 C CA . TYR A 1 102 ? -22.466 12.303 19.289 1.00 95.31 102 TYR A CA 1
ATOM 860 C C . TYR A 1 102 ? -23.714 11.696 18.634 1.00 95.31 102 TYR A C 1
ATOM 862 O O . TYR A 1 102 ? -24.753 12.347 18.569 1.00 95.31 102 TYR A O 1
ATOM 870 N N . ILE A 1 103 ? -23.631 10.436 18.199 1.00 96.31 103 ILE A N 1
ATOM 871 C CA . ILE A 1 103 ? -24.752 9.708 17.590 1.00 96.31 103 ILE A CA 1
ATOM 872 C C . ILE A 1 103 ? -25.947 9.648 18.547 1.00 96.31 103 ILE A C 1
ATOM 874 O O . ILE A 1 103 ? -27.070 9.964 18.151 1.00 96.31 103 ILE A O 1
ATOM 878 N N . LYS A 1 104 ? -25.692 9.312 19.819 1.00 96.19 104 LYS A N 1
ATOM 879 C CA . LYS A 1 104 ? -26.722 9.244 20.860 1.00 96.19 104 LYS A CA 1
ATOM 880 C C . LYS A 1 104 ? -27.362 10.609 21.127 1.00 96.19 104 LYS A C 1
ATOM 882 O O . LYS A 1 104 ? -28.582 10.704 21.179 1.00 96.19 104 LYS A O 1
ATOM 887 N N . GLU A 1 105 ? -26.560 11.663 21.276 1.00 96.50 105 GLU A N 1
ATOM 888 C CA . GLU A 1 105 ? -27.047 13.029 21.536 1.00 96.50 105 GLU A CA 1
ATOM 889 C C . GLU A 1 105 ? -27.858 13.605 20.371 1.00 96.50 105 GLU A C 1
ATOM 891 O O . GLU A 1 105 ? -28.762 14.409 20.583 1.00 96.50 105 GLU A O 1
ATOM 896 N N . LYS A 1 106 ? -27.544 13.197 19.139 1.00 96.19 106 LYS A N 1
ATOM 897 C CA . LYS A 1 106 ? -28.239 13.640 17.926 1.00 96.19 106 LYS A CA 1
ATOM 898 C C . LYS A 1 106 ? -29.380 12.719 17.495 1.00 96.19 106 LYS A C 1
ATOM 900 O O . LYS A 1 106 ? -30.013 13.008 16.486 1.00 96.19 106 LYS A O 1
ATOM 905 N N . ASN A 1 107 ? -29.654 11.649 18.247 1.00 94.12 107 ASN A N 1
ATOM 906 C CA . ASN A 1 107 ? -30.667 10.640 17.925 1.00 94.12 107 ASN A CA 1
ATOM 907 C C . ASN A 1 107 ? -30.552 10.121 16.474 1.00 94.12 107 ASN A C 1
ATOM 909 O O . ASN A 1 107 ? -31.552 9.930 15.780 1.00 94.12 107 ASN A O 1
ATOM 913 N N . ILE A 1 108 ? -29.314 9.950 15.994 1.00 93.12 108 ILE A N 1
ATOM 914 C CA . ILE A 1 108 ? -29.044 9.458 14.640 1.00 93.1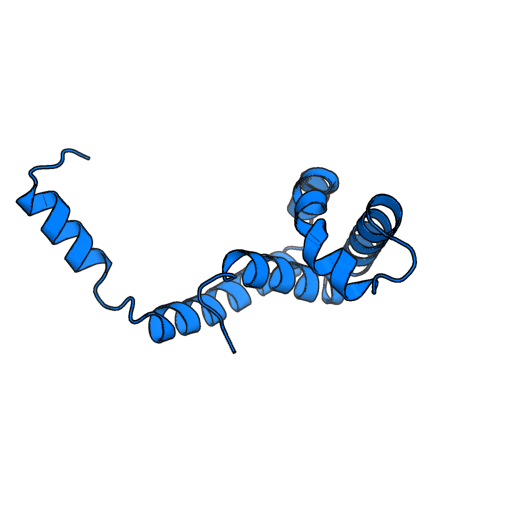2 108 ILE A CA 1
ATOM 915 C C . ILE A 1 108 ? -29.349 7.959 14.621 1.00 93.12 108 ILE A C 1
ATOM 917 O O . ILE A 1 108 ? -28.754 7.199 15.383 1.00 93.12 108 ILE A O 1
ATOM 921 N N . LYS A 1 109 ? -30.268 7.534 13.749 1.00 88.19 109 LYS A N 1
ATOM 922 C CA . LYS A 1 109 ? -30.555 6.115 13.500 1.00 88.19 109 LYS A CA 1
ATOM 923 C C . LYS A 1 109 ? -29.507 5.558 12.532 1.00 88.19 109 LYS A C 1
ATOM 925 O O . LYS A 1 109 ? -29.299 6.157 11.478 1.00 88.19 109 LYS A O 1
ATOM 930 N N . TYR A 1 110 ? -28.855 4.460 12.902 1.00 74.38 110 TYR A N 1
ATOM 931 C CA . TYR A 1 110 ? -27.845 3.757 12.106 1.00 74.38 110 TYR A CA 1
ATOM 932 C C . TYR A 1 110 ? -28.000 2.246 12.260 1.00 74.38 110 TYR A C 1
ATOM 934 O O . TYR A 1 110 ? -28.578 1.828 13.292 1.00 74.38 110 TYR A O 1
#